Protein AF-G4Z9L2-F1 (afdb_monomer_lite)

Sequence (135 aa):
MRKRPTAAAAAVSSIDREAVSLKKKKRDGRGISRANLAFWGLVVLLAAILLRSPVFTHAPTEDEKVAAFMDWFHAAGGNTSSKIKIQTFPGMGRGVVALESVEEEDELLFVPKSIIMYVLLKIAQWRVLAHLSCC

Radius of gyration: 42.48 Å; chains: 1; bounding box: 92×42×116 Å

Secondary structure (DSSP, 8-state):
---------------------------------HHHHHHHHHHHHHHHHHHH-GGG--PPPHHHHHHHHHHHHHHTT-EE-TTEEEEEETTTEEEEEESS---TT---EE--GGG----------SSSGGGSS--

Organism: Phytophthora sojae (strain P6497) (NCBI:txid1094619)

pLDDT: mean 72.19, std 21.89, range [34.47, 97.06]

Structure (mmCIF, N/CA/C/O backbone):
data_AF-G4Z9L2-F1
#
_entry.id   AF-G4Z9L2-F1
#
loop_
_atom_site.group_PDB
_atom_site.id
_atom_site.type_symbol
_atom_site.label_atom_id
_atom_site.label_alt_id
_atom_site.label_comp_id
_atom_site.label_asym_id
_atom_site.label_entity_id
_atom_site.label_seq_id
_atom_site.pdbx_PDB_ins_code
_atom_site.Cartn_x
_atom_site.Cartn_y
_atom_site.Cartn_z
_atom_site.occupancy
_atom_site.B_iso_or_equiv
_atom_site.auth_seq_id
_atom_site.auth_comp_id
_atom_site.auth_asym_id
_atom_site.auth_atom_id
_atom_site.pdbx_PDB_model_num
ATOM 1 N N . MET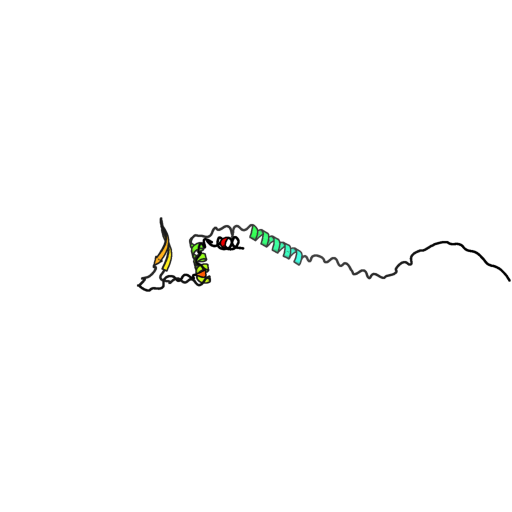 A 1 1 ? 77.249 -13.010 -96.778 1.00 37.06 1 MET A N 1
ATOM 2 C CA . MET A 1 1 ? 77.978 -11.726 -96.607 1.00 37.06 1 MET A CA 1
ATOM 3 C C . MET A 1 1 ? 77.955 -11.304 -95.137 1.00 37.06 1 MET A C 1
ATOM 5 O O . MET A 1 1 ? 77.071 -11.745 -94.417 1.00 37.06 1 MET A O 1
ATOM 9 N N . ARG A 1 2 ? 78.912 -10.481 -94.679 1.00 34.59 2 ARG A N 1
ATOM 10 C CA . ARG A 1 2 ? 78.943 -9.920 -93.309 1.00 34.59 2 ARG A CA 1
ATOM 11 C C . ARG A 1 2 ? 78.028 -8.689 -93.188 1.00 34.59 2 ARG A C 1
ATOM 13 O O . ARG A 1 2 ? 78.124 -7.827 -94.055 1.00 34.59 2 ARG A O 1
ATOM 20 N N . LYS A 1 3 ? 77.306 -8.543 -92.063 1.00 34.47 3 LYS A N 1
ATOM 21 C CA . LYS A 1 3 ? 77.395 -7.378 -91.140 1.00 34.47 3 LYS A CA 1
ATOM 22 C C . LYS A 1 3 ? 76.508 -7.526 -89.877 1.00 34.47 3 LYS A C 1
ATOM 24 O O . LYS A 1 3 ? 75.320 -7.801 -89.956 1.00 34.47 3 LYS A O 1
ATOM 29 N N . ARG A 1 4 ? 77.153 -7.307 -88.729 1.00 42.19 4 ARG A N 1
ATOM 30 C CA . ARG A 1 4 ? 76.714 -6.898 -87.368 1.00 42.19 4 ARG A CA 1
ATOM 31 C C . ARG A 1 4 ? 77.809 -5.893 -86.896 1.00 42.19 4 ARG A C 1
ATOM 33 O O . ARG A 1 4 ? 78.834 -5.851 -87.591 1.00 42.19 4 ARG A O 1
ATOM 40 N N . PRO A 1 5 ? 77.712 -5.124 -85.785 1.00 51.75 5 PRO A N 1
ATOM 41 C CA . PRO A 1 5 ? 76.705 -5.068 -84.712 1.00 51.75 5 PRO A CA 1
ATOM 42 C C . PRO A 1 5 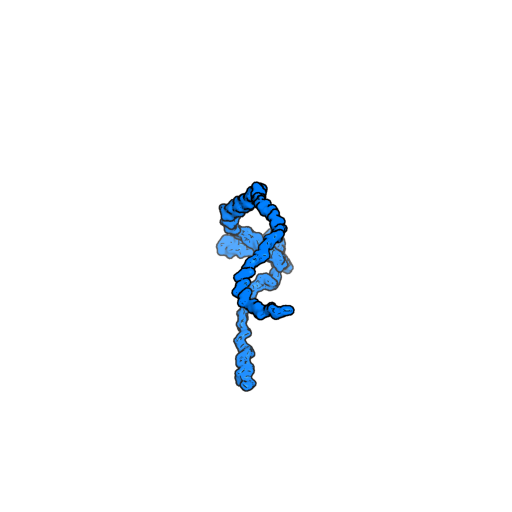? 75.679 -3.933 -85.013 1.00 51.75 5 PRO A C 1
ATOM 44 O O . PRO A 1 5 ? 75.282 -3.885 -86.174 1.00 51.75 5 PRO A O 1
ATOM 47 N N . THR A 1 6 ? 75.104 -3.074 -84.148 1.00 40.19 6 THR A N 1
ATOM 48 C CA . THR A 1 6 ? 75.337 -2.671 -82.733 1.00 40.19 6 THR A CA 1
ATOM 49 C C . THR A 1 6 ? 74.020 -2.201 -82.071 1.00 40.19 6 THR A C 1
ATOM 51 O O . THR A 1 6 ? 72.948 -2.534 -82.566 1.00 40.19 6 THR A O 1
ATOM 54 N N . ALA A 1 7 ? 74.076 -1.505 -80.926 1.00 38.03 7 ALA A N 1
ATOM 55 C CA . ALA A 1 7 ? 72.947 -1.240 -80.029 1.00 38.03 7 ALA A CA 1
ATOM 56 C C . ALA A 1 7 ? 72.644 0.257 -79.807 1.00 38.03 7 ALA A C 1
ATOM 58 O O . ALA A 1 7 ? 73.566 1.064 -79.729 1.00 38.03 7 ALA A O 1
ATOM 59 N N . ALA A 1 8 ? 71.361 0.570 -79.595 1.00 41.50 8 ALA A N 1
ATOM 60 C CA . ALA A 1 8 ? 70.817 1.578 -78.668 1.00 41.50 8 ALA A CA 1
ATOM 61 C C . ALA A 1 8 ? 69.316 1.233 -78.471 1.00 41.50 8 ALA A C 1
ATOM 63 O O . ALA A 1 8 ? 68.662 0.900 -79.452 1.00 41.50 8 ALA A O 1
ATOM 64 N N . ALA A 1 9 ? 68.697 1.123 -77.288 1.00 41.47 9 ALA A N 1
ATOM 65 C CA . ALA A 1 9 ? 68.833 1.822 -76.000 1.00 41.47 9 ALA A CA 1
ATOM 66 C C . ALA A 1 9 ? 68.035 3.145 -75.871 1.00 41.47 9 ALA A C 1
ATOM 68 O O . ALA A 1 9 ? 68.562 4.149 -75.408 1.00 41.47 9 ALA A O 1
ATOM 69 N N . ALA A 1 10 ? 66.741 3.115 -76.220 1.00 41.62 10 ALA A N 1
ATOM 70 C CA . ALA A 1 10 ? 65.690 3.986 -75.669 1.00 41.62 10 ALA A CA 1
ATOM 71 C C . ALA A 1 10 ? 64.352 3.204 -75.726 1.00 41.62 10 ALA A C 1
ATOM 73 O O . ALA A 1 10 ? 64.020 2.677 -76.781 1.00 41.62 10 ALA A O 1
ATOM 74 N N . ALA A 1 11 ? 63.612 2.909 -74.651 1.00 40.12 11 ALA A N 1
ATOM 75 C CA . ALA A 1 11 ? 63.155 3.732 -73.521 1.00 40.12 11 ALA A CA 1
ATOM 76 C C . ALA A 1 11 ? 61.963 4.662 -73.843 1.00 40.12 11 ALA A C 1
ATOM 78 O O . ALA A 1 11 ? 62.036 5.867 -73.632 1.00 40.12 11 ALA A O 1
ATOM 79 N N . VAL A 1 12 ? 60.834 4.085 -74.280 1.00 44.06 12 VAL A N 1
ATOM 80 C CA . VAL A 1 12 ? 59.499 4.686 -74.088 1.00 44.06 12 VAL A CA 1
ATOM 81 C C . VAL A 1 12 ? 58.533 3.618 -73.571 1.00 44.06 12 VAL A C 1
ATOM 83 O O . VAL A 1 12 ? 58.107 2.739 -74.314 1.00 44.06 12 VAL A O 1
ATOM 86 N N . SER A 1 13 ? 58.178 3.694 -72.289 1.00 42.25 13 SER A N 1
ATOM 87 C CA . SER A 1 13 ? 57.082 2.923 -71.696 1.00 42.25 13 SER A CA 1
ATOM 88 C C . SER A 1 13 ? 55.856 3.824 -71.553 1.00 42.25 13 SER A C 1
ATOM 90 O O . SER A 1 13 ? 55.826 4.683 -70.671 1.00 42.25 13 SER A O 1
ATOM 92 N N . SER A 1 14 ? 54.841 3.631 -72.392 1.00 44.69 14 SER A N 1
ATOM 93 C CA . SER A 1 14 ? 53.587 4.389 -72.325 1.00 44.69 14 SER A CA 1
ATOM 94 C C . SER A 1 14 ? 52.373 3.461 -72.340 1.00 44.69 14 SER A C 1
ATOM 96 O O . SER A 1 14 ? 51.702 3.320 -73.355 1.00 44.69 14 SER A O 1
ATOM 98 N N . ILE A 1 15 ? 52.139 2.846 -71.176 1.00 45.88 15 ILE A N 1
ATOM 99 C CA . ILE A 1 15 ? 50.822 2.731 -70.528 1.00 45.88 15 ILE A CA 1
ATOM 100 C C . ILE A 1 15 ? 49.669 2.427 -71.499 1.00 45.88 15 ILE A C 1
ATOM 102 O O . ILE A 1 15 ? 49.024 3.336 -72.025 1.00 45.88 15 ILE A O 1
ATOM 106 N N . ASP A 1 16 ? 49.370 1.136 -71.654 1.00 41.06 16 ASP A N 1
ATOM 107 C CA . ASP A 1 16 ? 48.058 0.695 -72.127 1.00 41.06 16 ASP A CA 1
ATOM 108 C C . ASP A 1 16 ? 46.978 1.237 -71.172 1.00 41.06 16 ASP A C 1
ATOM 110 O O . ASP A 1 16 ? 47.159 1.227 -69.948 1.00 41.06 16 ASP A O 1
ATOM 114 N N . ARG A 1 17 ? 45.896 1.799 -71.718 1.00 48.72 17 ARG A N 1
ATOM 115 C CA . ARG A 1 17 ? 44.955 2.633 -70.957 1.00 48.72 17 ARG A CA 1
ATOM 116 C C . ARG A 1 17 ? 43.556 2.040 -70.984 1.00 48.72 17 ARG A C 1
ATOM 118 O O . ARG A 1 17 ? 42.884 2.043 -72.010 1.00 48.72 17 ARG A O 1
ATOM 125 N N . GLU A 1 18 ? 43.124 1.589 -69.811 1.00 36.91 18 GLU A N 1
ATOM 126 C CA . GLU A 1 18 ? 41.885 0.847 -69.583 1.00 36.91 18 GLU A CA 1
ATOM 127 C C . GLU A 1 18 ? 40.648 1.407 -70.306 1.00 36.91 18 GLU A C 1
ATOM 129 O O . GLU A 1 18 ? 40.230 2.545 -70.085 1.00 36.91 18 GLU A O 1
ATOM 134 N N . ALA A 1 19 ? 39.970 0.532 -71.051 1.00 38.72 19 ALA A N 1
ATOM 135 C CA . ALA A 1 19 ? 38.594 0.720 -71.513 1.00 38.72 19 ALA A CA 1
ATOM 136 C C . ALA A 1 19 ? 37.585 -0.081 -70.657 1.00 38.72 19 ALA A C 1
ATOM 138 O O . ALA A 1 19 ? 36.571 -0.575 -71.158 1.00 38.72 19 ALA A O 1
ATOM 139 N N . VAL A 1 20 ? 37.854 -0.233 -69.351 1.00 44.91 20 VAL A N 1
ATOM 140 C CA . VAL A 1 20 ? 36.943 -0.909 -68.413 1.00 44.91 20 VAL A CA 1
ATOM 141 C C . VAL A 1 20 ? 35.647 -0.102 -68.306 1.00 44.91 20 VAL A C 1
ATOM 143 O O . VAL A 1 20 ? 35.587 0.949 -67.668 1.00 44.91 20 VAL A O 1
ATOM 146 N N . SER A 1 21 ? 34.584 -0.604 -68.937 1.00 41.94 21 SER A N 1
ATOM 147 C CA . SER A 1 21 ? 33.261 0.028 -68.933 1.00 41.94 21 SER A CA 1
ATOM 148 C C . SER A 1 21 ? 32.584 -0.077 -67.564 1.00 41.94 21 SER A C 1
ATOM 150 O O . SER A 1 21 ? 31.694 -0.901 -67.337 1.00 41.94 21 SER A O 1
ATOM 152 N N . LEU A 1 22 ? 32.977 0.811 -66.648 1.00 43.69 22 LEU A N 1
ATOM 153 C CA . LEU A 1 22 ? 32.274 1.058 -65.394 1.00 43.69 22 LEU A CA 1
ATOM 154 C C . LEU A 1 22 ? 30.849 1.543 -65.691 1.00 43.69 22 LEU A C 1
ATOM 156 O O . LEU A 1 22 ? 30.602 2.736 -65.890 1.00 43.69 22 LEU A O 1
ATOM 160 N N . LYS A 1 23 ? 29.887 0.610 -65.685 1.00 42.44 23 LYS A N 1
ATOM 161 C CA . LYS A 1 23 ? 28.451 0.922 -65.668 1.00 42.44 23 LYS A CA 1
ATOM 162 C C . LYS A 1 23 ? 28.195 1.926 -64.544 1.00 42.44 23 LYS A C 1
ATOM 164 O O . LYS A 1 23 ? 28.232 1.558 -63.370 1.00 42.44 23 LYS A O 1
ATOM 169 N N . LYS A 1 24 ? 27.898 3.184 -64.895 1.00 43.19 24 LYS A N 1
ATOM 170 C CA . LYS A 1 24 ? 27.457 4.214 -63.943 1.00 43.19 24 LYS A CA 1
ATOM 171 C C . LYS A 1 24 ? 26.180 3.730 -63.256 1.00 43.19 24 LYS A C 1
ATOM 173 O O . LYS A 1 24 ? 25.081 3.927 -63.770 1.00 43.19 24 LYS A O 1
ATOM 178 N N . LYS A 1 25 ? 26.319 3.096 -62.086 1.00 44.72 25 LYS A N 1
ATOM 179 C CA . LYS A 1 25 ? 25.187 2.749 -61.227 1.00 44.72 25 LYS A CA 1
ATOM 180 C C . LYS A 1 25 ? 24.517 4.059 -60.833 1.00 44.72 25 LYS A C 1
ATOM 182 O O . LYS A 1 25 ? 25.081 4.840 -60.069 1.00 44.72 25 LYS A O 1
ATOM 187 N N . LYS A 1 26 ? 23.354 4.304 -61.437 1.00 40.78 26 LYS A N 1
ATOM 188 C CA . LYS A 1 26 ? 22.548 5.518 -61.308 1.00 40.78 26 LYS A CA 1
ATOM 189 C C . LYS A 1 26 ? 22.459 5.901 -59.830 1.00 40.78 26 LYS A C 1
ATOM 191 O O . LYS A 1 26 ? 21.862 5.177 -59.035 1.00 40.78 26 LYS A O 1
ATOM 196 N N . ARG A 1 27 ? 23.111 7.007 -59.452 1.00 45.59 27 ARG A N 1
ATOM 197 C CA . ARG A 1 27 ? 23.059 7.556 -58.090 1.00 45.59 27 ARG A CA 1
ATOM 198 C C . ARG A 1 27 ? 21.732 8.286 -57.938 1.00 45.59 27 ARG A C 1
ATOM 200 O O . ARG A 1 27 ? 21.703 9.508 -57.838 1.00 45.59 27 ARG A O 1
ATOM 207 N N . ASP A 1 28 ? 20.645 7.518 -57.989 1.00 43.66 28 ASP A N 1
ATOM 208 C CA . ASP A 1 28 ? 19.307 8.010 -57.708 1.00 43.66 28 ASP A CA 1
ATOM 209 C C . ASP A 1 28 ? 19.334 8.638 -56.321 1.00 43.66 28 ASP A C 1
ATOM 211 O O . ASP A 1 28 ? 19.510 7.954 -55.307 1.00 43.66 28 ASP A O 1
ATOM 215 N N . GLY A 1 29 ? 19.246 9.970 -56.299 1.00 49.59 29 GLY A N 1
ATOM 216 C CA . GLY A 1 29 ? 19.159 10.732 -55.071 1.00 49.59 29 GLY A CA 1
ATOM 217 C C . GLY A 1 29 ? 17.929 10.238 -54.337 1.00 49.59 29 GLY A C 1
ATOM 218 O O . GLY A 1 29 ? 16.812 10.464 -54.797 1.00 49.59 29 GLY A O 1
ATOM 219 N N . ARG A 1 30 ? 18.139 9.508 -53.236 1.00 52.03 30 ARG A N 1
ATOM 220 C CA . ARG A 1 30 ? 17.068 8.938 -52.419 1.00 52.03 30 ARG A CA 1
ATOM 221 C C . ARG A 1 30 ? 16.364 10.087 -51.710 1.00 52.03 30 ARG A C 1
ATOM 223 O O . ARG A 1 30 ? 16.662 10.379 -50.555 1.00 52.03 30 ARG A O 1
ATOM 230 N N . GLY A 1 31 ? 15.491 10.769 -52.451 1.00 49.44 31 GLY A N 1
ATOM 231 C CA . GLY A 1 31 ? 14.722 11.905 -51.980 1.00 49.44 31 GLY A CA 1
ATOM 232 C C . GLY A 1 31 ? 14.056 11.513 -50.676 1.00 49.44 31 GLY A C 1
ATOM 233 O O . GLY A 1 31 ? 13.330 10.518 -50.627 1.00 49.44 31 GLY A O 1
ATOM 234 N N . ILE A 1 32 ? 14.372 12.250 -49.613 1.00 53.09 32 ILE A N 1
ATOM 235 C CA . ILE A 1 32 ? 13.808 12.005 -48.291 1.00 53.09 32 ILE A CA 1
ATOM 236 C C . ILE A 1 32 ? 12.312 12.255 -48.440 1.00 53.09 32 ILE A C 1
ATOM 238 O O . ILE A 1 32 ? 11.882 13.402 -48.561 1.00 53.09 32 ILE A 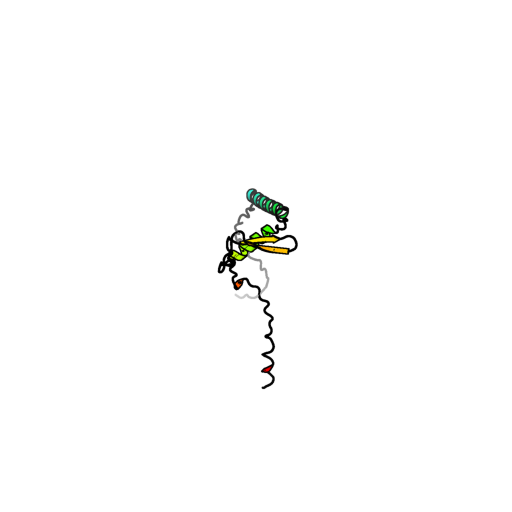O 1
ATOM 242 N N . SER A 1 33 ? 11.541 11.167 -48.548 1.00 57.12 33 SER A N 1
ATOM 243 C CA . SER A 1 33 ? 10.116 11.247 -48.860 1.00 57.12 33 SER A CA 1
ATOM 244 C C . SER A 1 33 ? 9.449 12.196 -47.875 1.00 57.12 33 SER A C 1
ATOM 246 O O . SER A 1 33 ? 9.691 12.096 -46.670 1.00 57.12 33 SER A O 1
ATOM 248 N N . ARG A 1 34 ? 8.622 13.123 -48.376 1.00 59.72 34 ARG A N 1
ATOM 249 C CA . ARG A 1 34 ? 7.991 14.164 -47.546 1.00 59.72 34 ARG A CA 1
ATOM 250 C C . ARG A 1 34 ? 7.240 13.567 -46.352 1.00 59.72 34 ARG A C 1
ATOM 252 O O . ARG A 1 34 ? 7.290 14.144 -45.275 1.00 59.72 34 ARG A O 1
ATOM 259 N N . ALA A 1 35 ? 6.647 12.382 -46.518 1.00 61.25 35 ALA A N 1
ATOM 260 C CA . ALA A 1 35 ? 6.022 11.619 -45.438 1.00 61.25 35 ALA A CA 1
ATOM 261 C C . ALA A 1 35 ? 7.009 11.226 -44.320 1.00 61.25 35 ALA A C 1
ATOM 263 O O . ALA A 1 35 ? 6.684 11.351 -43.147 1.00 61.25 35 ALA A O 1
ATOM 264 N N . ASN A 1 36 ? 8.229 10.808 -44.667 1.00 65.88 36 ASN A N 1
ATOM 265 C CA . ASN A 1 36 ? 9.260 10.432 -43.697 1.00 65.88 36 ASN A CA 1
ATOM 266 C C . ASN A 1 36 ? 9.791 11.673 -42.953 1.00 65.88 36 ASN A C 1
ATOM 268 O O . ASN A 1 36 ? 9.963 11.647 -41.740 1.00 65.88 36 ASN A O 1
ATOM 272 N N . LEU A 1 37 ? 9.987 12.789 -43.665 1.00 69.00 37 LEU A N 1
ATOM 273 C CA . LEU A 1 37 ? 10.402 14.063 -43.063 1.00 69.00 37 LEU A CA 1
ATOM 274 C C . LEU A 1 37 ? 9.321 14.627 -42.117 1.00 69.00 37 LEU A C 1
ATOM 276 O O . LEU A 1 37 ? 9.640 15.079 -41.021 1.00 69.00 37 LEU A O 1
ATOM 280 N N . ALA A 1 38 ? 8.044 14.525 -42.501 1.00 76.06 38 ALA A N 1
ATOM 281 C CA . ALA A 1 38 ? 6.909 14.873 -41.647 1.00 76.06 38 ALA A CA 1
ATOM 282 C C . ALA A 1 38 ? 6.780 13.940 -40.428 1.00 76.06 38 ALA A C 1
ATOM 284 O O . ALA A 1 38 ? 6.514 14.421 -39.331 1.00 76.06 38 ALA A O 1
ATOM 285 N N . PHE A 1 39 ? 7.020 12.634 -40.591 1.00 79.94 39 PHE A N 1
ATOM 286 C CA . PHE A 1 39 ? 7.010 11.663 -39.493 1.00 79.94 39 PHE A CA 1
ATOM 287 C C . PHE A 1 39 ? 8.088 11.972 -38.445 1.00 79.94 39 PHE A C 1
ATOM 289 O O . PHE A 1 39 ? 7.770 12.104 -37.266 1.00 79.94 39 PHE A O 1
ATOM 296 N N . TRP A 1 40 ? 9.343 12.184 -38.859 1.00 85.12 40 TRP A N 1
ATOM 297 C CA . TRP A 1 40 ? 10.408 12.589 -37.931 1.00 85.12 40 TRP A CA 1
ATOM 298 C C . TRP A 1 40 ? 10.138 13.960 -37.295 1.00 85.12 40 TRP A C 1
ATOM 300 O O . TRP A 1 40 ? 10.390 14.131 -36.104 1.00 85.12 40 TRP A O 1
ATOM 310 N N . GLY A 1 41 ? 9.557 14.909 -38.039 1.00 86.62 41 GLY A N 1
ATOM 311 C CA . GLY A 1 41 ? 9.094 16.186 -37.488 1.00 86.62 41 GLY A CA 1
ATOM 312 C C . GLY A 1 41 ? 8.024 16.017 -36.402 1.00 86.62 41 GLY A C 1
ATOM 313 O O . GLY A 1 41 ? 8.134 16.628 -35.342 1.00 86.62 41 GLY A O 1
ATOM 314 N N . LEU A 1 42 ? 7.035 15.143 -36.621 1.00 86.62 42 LEU A N 1
ATOM 315 C CA . LEU A 1 42 ? 5.989 14.819 -35.646 1.00 86.62 42 LEU A CA 1
ATOM 316 C C . LEU A 1 42 ? 6.561 14.124 -34.401 1.00 86.62 42 LEU A C 1
ATOM 318 O O . LEU A 1 42 ? 6.177 14.471 -33.288 1.00 86.62 42 LEU A O 1
ATOM 322 N N . VAL A 1 43 ? 7.498 13.187 -34.571 1.00 88.69 43 VAL A N 1
ATOM 323 C CA . VAL A 1 43 ? 8.171 12.489 -33.460 1.00 88.69 43 VAL A CA 1
ATOM 324 C C . VAL A 1 43 ? 8.997 13.462 -32.614 1.00 88.69 43 VAL A C 1
ATOM 326 O O . VAL A 1 43 ? 8.902 13.431 -31.389 1.00 88.69 43 VAL A O 1
ATOM 329 N N . VAL A 1 44 ? 9.755 14.371 -33.240 1.00 89.50 44 VAL A N 1
ATOM 330 C CA . VAL A 1 44 ? 10.513 15.412 -32.521 1.00 89.50 44 VAL A CA 1
ATOM 331 C C . VAL A 1 44 ? 9.576 16.412 -31.838 1.00 89.50 44 VAL A C 1
ATOM 333 O O . VAL A 1 44 ? 9.850 16.817 -30.710 1.00 89.50 44 VAL A O 1
ATOM 336 N N . LEU A 1 45 ? 8.450 16.773 -32.463 1.00 86.25 45 LEU A N 1
ATOM 337 C CA . LEU A 1 45 ? 7.438 17.642 -31.857 1.00 86.25 45 LEU A CA 1
ATOM 338 C C . LEU A 1 45 ? 6.776 16.979 -30.638 1.00 86.25 45 LEU A C 1
ATOM 340 O O . LEU A 1 45 ? 6.682 17.610 -29.590 1.00 86.25 45 LEU A O 1
ATOM 344 N N . LEU A 1 46 ? 6.382 15.705 -30.740 1.00 83.38 46 LEU A N 1
ATOM 345 C CA . LEU A 1 46 ? 5.845 14.920 -29.623 1.00 83.38 46 LEU A CA 1
ATOM 346 C C . LEU A 1 46 ? 6.860 14.795 -28.483 1.00 83.38 46 LEU A C 1
ATOM 348 O O . LEU A 1 46 ? 6.513 15.064 -27.337 1.00 83.38 46 LEU A O 1
ATOM 352 N N . ALA A 1 47 ? 8.118 14.465 -28.786 1.00 82.56 47 ALA A N 1
ATOM 353 C CA . ALA A 1 47 ? 9.180 14.413 -27.785 1.00 82.56 47 ALA A CA 1
ATOM 354 C C . ALA A 1 47 ? 9.383 15.778 -27.102 1.00 82.56 47 ALA A C 1
ATOM 356 O O . ALA A 1 47 ? 9.441 15.848 -25.878 1.00 82.56 47 ALA A O 1
ATOM 357 N N . ALA A 1 48 ? 9.417 16.875 -27.865 1.00 81.31 48 ALA A N 1
ATOM 358 C CA . ALA A 1 48 ? 9.560 18.225 -27.321 1.00 81.31 48 ALA A CA 1
ATOM 359 C C . ALA A 1 48 ? 8.353 18.670 -26.473 1.00 81.31 48 ALA A C 1
ATOM 361 O O . ALA A 1 48 ? 8.542 19.385 -25.490 1.00 81.31 48 ALA A O 1
ATOM 362 N N . ILE A 1 49 ? 7.134 18.242 -26.821 1.00 77.19 49 ILE A N 1
ATOM 363 C CA . ILE A 1 49 ? 5.919 18.473 -26.024 1.00 77.19 49 ILE A CA 1
ATOM 364 C C . ILE A 1 49 ? 5.984 17.676 -24.717 1.00 77.19 49 ILE A C 1
ATOM 366 O O . ILE A 1 49 ? 5.765 18.253 -23.656 1.00 77.19 49 ILE A O 1
ATOM 370 N N . LEU A 1 50 ? 6.351 16.391 -24.770 1.00 71.81 50 LEU A N 1
ATOM 371 C CA . LEU A 1 50 ? 6.499 15.544 -23.582 1.00 71.81 50 LEU A CA 1
ATOM 372 C C . LEU A 1 50 ? 7.574 16.098 -22.631 1.00 71.81 50 LEU A C 1
ATOM 374 O O . LEU A 1 50 ? 7.282 16.300 -21.453 1.00 71.81 50 LEU A O 1
ATOM 378 N N . LEU A 1 51 ? 8.762 16.457 -23.141 1.00 67.38 51 LEU A N 1
ATOM 379 C CA . LEU A 1 51 ? 9.841 17.069 -22.346 1.00 67.38 51 LEU A CA 1
ATOM 380 C C . LEU A 1 51 ? 9.496 18.463 -21.784 1.00 67.38 51 LEU A C 1
ATOM 382 O O . LEU A 1 51 ? 10.118 18.885 -20.812 1.00 67.38 51 LEU A O 1
ATOM 386 N N . ARG A 1 52 ? 8.540 19.194 -22.375 1.00 65.56 52 ARG A N 1
ATOM 387 C CA . ARG A 1 52 ? 8.046 20.481 -21.841 1.00 65.56 52 ARG A CA 1
ATOM 388 C C . ARG A 1 52 ? 6.810 20.357 -20.956 1.00 65.56 52 ARG A C 1
ATOM 390 O O . ARG A 1 52 ? 6.408 21.354 -20.360 1.00 65.56 52 ARG A O 1
ATOM 397 N N . SER A 1 53 ? 6.183 19.187 -20.885 1.00 61.12 53 SER A N 1
ATOM 398 C CA . SER A 1 53 ? 4.940 19.022 -20.141 1.00 61.12 53 SER A CA 1
ATOM 399 C C . SER A 1 53 ? 5.213 18.962 -18.626 1.00 61.12 53 SER A C 1
ATOM 401 O O . SER A 1 53 ? 5.975 18.104 -18.182 1.00 61.12 53 SER A O 1
ATOM 403 N N . PRO A 1 54 ? 4.569 19.802 -17.789 1.00 58.88 54 PRO A N 1
ATOM 404 C CA . PRO A 1 54 ? 4.691 19.728 -16.326 1.00 58.88 54 PRO A CA 1
ATOM 405 C C . PRO A 1 54 ? 3.925 18.532 -15.720 1.00 58.88 54 PRO A C 1
ATOM 407 O O . PRO A 1 54 ? 3.735 18.446 -14.511 1.00 58.88 54 PRO A O 1
ATOM 410 N N . VAL A 1 55 ? 3.476 17.590 -16.557 1.00 56.62 55 VAL A N 1
ATOM 411 C CA . VAL A 1 55 ? 2.693 16.405 -16.172 1.00 56.62 55 VAL A CA 1
ATOM 412 C C . VAL A 1 55 ? 3.477 15.494 -15.218 1.00 56.62 55 VAL A C 1
ATOM 414 O O . VAL A 1 55 ? 2.880 14.837 -14.375 1.00 56.62 55 VAL A O 1
ATOM 417 N N . PHE A 1 56 ? 4.812 15.511 -15.291 1.00 54.91 56 PHE A N 1
ATOM 418 C CA . PHE A 1 56 ? 5.702 14.735 -14.419 1.00 54.91 56 PHE A CA 1
ATOM 419 C C . PHE A 1 56 ? 6.279 15.517 -13.223 1.00 54.91 56 PHE A C 1
ATOM 421 O O . PHE A 1 56 ? 7.147 14.999 -12.526 1.00 54.91 56 PHE A O 1
ATOM 428 N N . THR A 1 57 ? 5.811 16.743 -12.947 1.00 58.62 57 THR A N 1
ATOM 429 C CA . THR A 1 57 ? 6.252 17.526 -11.771 1.00 58.62 57 THR A CA 1
ATOM 430 C C . THR A 1 57 ? 5.248 17.529 -10.614 1.00 58.62 57 THR A C 1
ATOM 432 O O . THR A 1 57 ? 5.366 18.355 -9.711 1.00 58.62 57 THR A O 1
ATOM 435 N N . HIS A 1 58 ? 4.274 16.612 -10.598 1.00 71.38 58 HIS A N 1
ATOM 436 C CA . HIS A 1 58 ? 3.529 16.327 -9.371 1.00 71.38 58 HIS A CA 1
ATOM 437 C C . HIS A 1 58 ? 4.404 15.462 -8.455 1.00 71.38 58 HIS A C 1
ATOM 439 O O . HIS A 1 58 ? 4.679 14.303 -8.760 1.00 71.38 58 HIS A O 1
ATOM 445 N N . ALA A 1 59 ? 4.882 16.034 -7.348 1.00 81.00 59 ALA A N 1
ATOM 446 C CA . ALA A 1 59 ? 5.480 15.235 -6.285 1.00 81.00 59 ALA A CA 1
ATOM 447 C C . ALA A 1 59 ? 4.362 14.375 -5.668 1.00 81.00 59 ALA A C 1
ATOM 449 O O . ALA A 1 59 ? 3.356 14.958 -5.260 1.00 81.00 59 ALA A O 1
ATOM 450 N N . PRO A 1 60 ? 4.500 13.037 -5.610 1.00 84.25 60 PRO A N 1
ATOM 451 C CA . PRO A 1 60 ? 3.378 12.170 -5.278 1.00 84.25 60 PRO A CA 1
ATOM 452 C C . PRO A 1 60 ? 2.839 12.459 -3.880 1.00 84.25 60 PRO A C 1
ATOM 454 O O . PRO A 1 60 ? 3.609 12.748 -2.950 1.00 84.25 60 PRO A O 1
ATOM 457 N N . THR A 1 61 ? 1.519 12.373 -3.736 1.00 88.69 61 THR A N 1
ATOM 458 C CA . THR A 1 61 ? 0.846 12.589 -2.452 1.00 88.69 61 THR A CA 1
ATOM 459 C C . THR A 1 61 ? 1.252 11.525 -1.428 1.00 88.69 61 THR A C 1
ATOM 461 O O . THR A 1 61 ? 1.795 10.466 -1.756 1.00 88.69 61 THR A O 1
ATOM 464 N N . GLU A 1 62 ? 1.022 11.795 -0.142 1.00 85.69 62 GLU A N 1
ATOM 465 C CA . GLU A 1 62 ? 1.349 10.820 0.905 1.00 85.69 62 GLU A CA 1
ATOM 466 C C . GLU A 1 62 ? 0.494 9.546 0.830 1.00 85.69 62 GLU A C 1
ATOM 468 O O . GLU A 1 62 ? 0.966 8.490 1.252 1.00 85.69 62 GLU A O 1
ATOM 473 N N . ASP A 1 63 ? -0.696 9.618 0.231 1.00 87.50 63 ASP A N 1
ATOM 474 C CA . ASP A 1 63 ? -1.550 8.456 -0.023 1.00 87.50 63 ASP A CA 1
ATOM 475 C C . ASP A 1 63 ? -1.101 7.679 -1.276 1.00 87.50 63 ASP A C 1
ATOM 477 O O . ASP A 1 63 ? -1.056 6.451 -1.240 1.00 87.50 63 ASP A O 1
ATOM 481 N N . GLU A 1 64 ? -0.650 8.355 -2.344 1.00 91.12 64 GLU A N 1
ATOM 482 C CA . GLU A 1 64 ? -0.003 7.704 -3.503 1.00 91.12 64 GLU A CA 1
ATOM 483 C C . GLU A 1 64 ? 1.270 6.946 -3.105 1.00 91.12 64 GLU A C 1
ATOM 485 O O . GLU A 1 64 ? 1.509 5.838 -3.584 1.00 91.12 64 GLU A O 1
ATOM 490 N N . LYS A 1 65 ? 2.076 7.503 -2.191 1.00 91.00 65 LYS A N 1
ATOM 491 C CA . LYS A 1 65 ? 3.257 6.817 -1.637 1.00 91.00 65 LYS A CA 1
ATOM 492 C C . LYS A 1 65 ? 2.878 5.570 -0.840 1.00 91.00 65 LYS A C 1
ATOM 494 O O . LYS A 1 65 ? 3.607 4.584 -0.892 1.00 91.00 65 LYS A O 1
ATOM 499 N N . VAL A 1 66 ? 1.755 5.601 -0.117 1.00 91.56 66 VAL A N 1
ATOM 500 C CA . VAL A 1 66 ? 1.230 4.424 0.594 1.00 91.56 66 VAL A CA 1
ATOM 501 C C . VAL A 1 66 ? 0.708 3.388 -0.400 1.00 91.56 66 VAL A C 1
ATOM 503 O O . VAL A 1 66 ? 1.055 2.222 -0.258 1.00 91.56 66 VAL A O 1
ATOM 506 N N . ALA A 1 67 ? -0.032 3.788 -1.438 1.00 92.56 67 ALA A N 1
ATOM 507 C CA . ALA A 1 67 ? -0.487 2.877 -2.491 1.00 92.56 67 ALA A CA 1
ATOM 508 C C . ALA A 1 67 ? 0.697 2.180 -3.188 1.00 92.56 67 ALA A C 1
ATOM 510 O O . ALA A 1 67 ? 0.776 0.955 -3.178 1.00 92.56 67 ALA A O 1
ATOM 511 N N . ALA A 1 68 ? 1.686 2.945 -3.662 1.00 94.69 68 ALA A N 1
ATOM 512 C CA . ALA A 1 68 ? 2.883 2.398 -4.304 1.00 94.69 68 ALA A CA 1
ATOM 513 C C . ALA A 1 68 ? 3.725 1.504 -3.368 1.00 94.69 68 ALA A C 1
ATOM 515 O O . ALA A 1 68 ? 4.351 0.547 -3.826 1.00 94.69 68 ALA A O 1
ATOM 516 N N . PHE A 1 69 ? 3.735 1.785 -2.058 1.00 93.75 69 PHE A N 1
ATOM 517 C CA . PHE A 1 69 ? 4.337 0.899 -1.059 1.00 93.75 69 PHE A CA 1
ATOM 518 C C . PHE A 1 69 ? 3.564 -0.420 -0.922 1.00 93.75 69 PHE A C 1
ATOM 520 O O . PHE A 1 69 ? 4.193 -1.474 -0.899 1.00 93.75 69 PHE A O 1
ATOM 527 N N . MET A 1 70 ? 2.228 -0.380 -0.861 1.00 95.00 70 MET A N 1
ATOM 528 C CA . MET A 1 70 ? 1.394 -1.586 -0.783 1.00 95.00 70 MET A CA 1
ATOM 529 C C . MET A 1 70 ? 1.527 -2.439 -2.051 1.00 95.00 70 MET A C 1
ATOM 531 O O . MET A 1 70 ? 1.726 -3.647 -1.946 1.00 95.00 70 MET A O 1
ATOM 535 N N . ASP A 1 71 ? 1.520 -1.822 -3.236 1.00 96.50 71 ASP A N 1
ATOM 536 C CA . ASP A 1 71 ? 1.733 -2.509 -4.517 1.00 96.50 71 ASP A CA 1
ATOM 537 C C . ASP A 1 71 ? 3.097 -3.218 -4.556 1.00 96.50 71 ASP A C 1
ATOM 539 O O . ASP A 1 71 ? 3.185 -4.397 -4.906 1.00 96.50 71 ASP A O 1
ATOM 543 N N . TRP A 1 72 ? 4.170 -2.530 -4.141 1.00 96.94 72 TRP A N 1
ATOM 544 C CA . TRP A 1 72 ? 5.510 -3.116 -4.016 1.00 96.94 72 TRP A CA 1
ATOM 545 C C . TRP A 1 72 ? 5.558 -4.257 -2.990 1.00 96.94 72 TRP A C 1
ATOM 547 O O . TRP A 1 72 ? 6.144 -5.309 -3.256 1.00 96.94 72 TRP A O 1
ATOM 557 N N . PHE A 1 73 ? 4.930 -4.063 -1.830 1.00 96.50 73 PHE A N 1
ATOM 558 C CA . PHE A 1 73 ? 4.893 -5.032 -0.740 1.00 96.50 73 PHE A CA 1
ATOM 559 C C . PHE A 1 73 ? 4.186 -6.323 -1.173 1.00 96.50 73 PHE A C 1
ATOM 561 O O . PHE A 1 73 ? 4.743 -7.410 -1.010 1.00 96.50 73 PHE A O 1
ATOM 568 N N . HIS A 1 74 ? 3.021 -6.208 -1.816 1.00 96.00 74 HIS A N 1
ATOM 569 C CA . HIS A 1 74 ? 2.289 -7.340 -2.381 1.00 96.00 74 HIS A CA 1
ATOM 570 C C . HIS A 1 74 ? 3.042 -8.009 -3.537 1.00 96.00 74 HIS A C 1
ATOM 572 O O . HIS A 1 74 ? 3.149 -9.236 -3.565 1.00 96.00 74 HIS A O 1
ATOM 578 N N . ALA A 1 75 ? 3.651 -7.237 -4.444 1.00 97.06 75 ALA A N 1
ATOM 579 C CA . ALA A 1 75 ? 4.474 -7.781 -5.529 1.00 97.06 75 ALA A CA 1
ATOM 580 C C . ALA A 1 75 ? 5.705 -8.564 -5.025 1.00 97.06 75 ALA A C 1
ATOM 582 O O . ALA A 1 75 ? 6.179 -9.474 -5.705 1.00 97.06 75 ALA A O 1
ATOM 583 N N . ALA A 1 76 ? 6.204 -8.250 -3.826 1.00 96.50 76 ALA A N 1
ATOM 584 C CA . ALA A 1 76 ? 7.279 -8.985 -3.164 1.00 96.50 76 ALA A CA 1
ATOM 585 C C . ALA A 1 76 ? 6.806 -10.204 -2.337 1.00 96.50 76 ALA A C 1
ATOM 587 O O . ALA A 1 76 ? 7.636 -10.880 -1.721 1.00 96.50 76 ALA A O 1
ATOM 588 N N . GLY A 1 77 ? 5.499 -10.497 -2.324 1.00 96.06 77 GLY A N 1
ATOM 589 C CA . GLY A 1 77 ? 4.882 -11.602 -1.582 1.00 96.06 77 GLY A CA 1
ATOM 590 C C . GLY A 1 77 ? 4.386 -11.245 -0.176 1.00 96.06 77 GLY A C 1
ATOM 591 O O . GLY A 1 77 ? 4.107 -12.148 0.610 1.00 96.06 77 GLY A O 1
ATOM 592 N N . GLY A 1 78 ? 4.317 -9.958 0.174 1.00 96.31 78 GLY A N 1
ATOM 593 C CA . GLY A 1 78 ? 3.727 -9.483 1.426 1.00 96.31 78 GLY A CA 1
ATOM 594 C C . GLY A 1 78 ? 2.201 -9.498 1.401 1.00 96.31 78 GLY A C 1
ATOM 595 O O . GLY A 1 78 ? 1.582 -9.303 0.354 1.00 96.31 78 GLY A O 1
ATOM 596 N N . ASN A 1 79 ? 1.577 -9.715 2.558 1.00 95.25 79 ASN A N 1
ATOM 597 C CA . ASN A 1 79 ? 0.118 -9.737 2.685 1.00 95.25 79 ASN A CA 1
ATOM 598 C C . ASN A 1 79 ? -0.365 -8.897 3.875 1.00 95.25 79 ASN A C 1
ATOM 600 O O . ASN A 1 79 ? 0.339 -8.777 4.877 1.00 95.25 79 ASN A O 1
ATOM 604 N N . THR A 1 80 ? -1.572 -8.345 3.767 1.00 94.94 80 THR A N 1
ATOM 605 C CA . THR A 1 80 ? -2.265 -7.605 4.833 1.00 94.94 80 THR A CA 1
ATOM 606 C C . THR A 1 80 ? -3.736 -7.978 4.855 1.00 94.94 80 THR A C 1
ATOM 608 O O . THR A 1 80 ? -4.379 -7.992 3.806 1.00 94.94 80 THR A O 1
ATOM 611 N N . SER A 1 81 ? -4.283 -8.213 6.045 1.00 95.12 81 SER A N 1
ATOM 612 C CA . SER A 1 81 ? -5.715 -8.448 6.231 1.00 95.12 81 SER A CA 1
ATOM 613 C C . SER A 1 81 ? -6.545 -7.217 5.853 1.00 95.12 81 SER A C 1
ATOM 615 O O . SER A 1 81 ? -6.164 -6.085 6.151 1.00 95.12 81 SER A O 1
ATOM 617 N N . SER A 1 82 ? -7.729 -7.432 5.272 1.00 94.12 82 SER A N 1
ATOM 618 C CA . SER A 1 82 ? -8.717 -6.371 5.021 1.00 94.12 82 SER A CA 1
ATOM 619 C C . SER A 1 82 ? -9.217 -5.698 6.304 1.0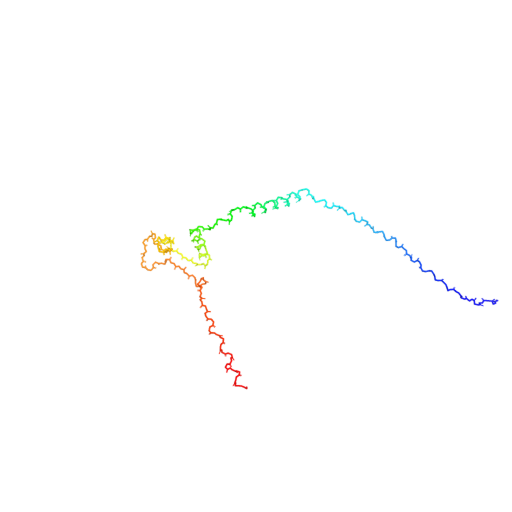0 94.12 82 SER A C 1
ATOM 621 O O . SER A 1 82 ? -9.710 -4.574 6.244 1.00 94.12 82 SER A O 1
ATOM 623 N N . LYS A 1 83 ? -9.039 -6.348 7.466 1.00 95.31 83 LYS A N 1
ATOM 624 C CA . LYS A 1 83 ? -9.334 -5.784 8.791 1.00 95.31 83 LYS A CA 1
ATOM 625 C C . LYS A 1 83 ? -8.462 -4.572 9.146 1.00 95.31 83 LYS A C 1
ATOM 627 O O . LYS A 1 83 ? -8.788 -3.884 10.110 1.00 95.31 83 LYS A O 1
ATOM 632 N N . ILE A 1 84 ? -7.367 -4.297 8.425 1.00 94.75 84 ILE A N 1
ATOM 633 C CA . ILE A 1 84 ? -6.431 -3.204 8.739 1.00 94.75 84 ILE A CA 1
ATOM 634 C C . ILE A 1 84 ? -6.157 -2.258 7.563 1.00 94.75 84 ILE A C 1
ATOM 636 O O . ILE A 1 84 ? -6.262 -2.623 6.394 1.00 94.75 84 ILE A O 1
ATOM 640 N N . LYS A 1 85 ? -5.743 -1.024 7.876 1.00 92.75 85 LYS A N 1
ATOM 641 C CA . LYS A 1 85 ? -5.288 -0.031 6.889 1.00 92.75 85 LYS A CA 1
ATOM 642 C C . LYS A 1 85 ? -4.166 0.851 7.442 1.00 92.75 85 LYS A C 1
ATOM 644 O O . LYS A 1 85 ? -4.134 1.149 8.631 1.00 92.75 85 LYS A O 1
ATOM 649 N N . ILE A 1 86 ? -3.263 1.318 6.578 1.00 92.50 86 ILE A N 1
ATOM 650 C CA . ILE A 1 86 ? -2.292 2.370 6.921 1.00 92.50 86 ILE A CA 1
ATOM 651 C C . ILE A 1 86 ? -2.997 3.736 6.916 1.00 92.50 86 ILE A C 1
ATOM 653 O O . ILE A 1 86 ? -3.650 4.095 5.935 1.00 92.50 86 ILE A O 1
ATOM 657 N N . GLN A 1 87 ? -2.850 4.511 7.992 1.00 91.00 87 GLN A N 1
ATOM 658 C CA . GLN A 1 87 ? -3.441 5.846 8.140 1.00 91.00 87 GLN A CA 1
ATOM 659 C C . GLN A 1 87 ? -2.438 6.839 8.746 1.00 91.00 87 GLN A C 1
ATOM 661 O O . GLN A 1 87 ? -1.575 6.469 9.543 1.00 91.00 87 GLN A O 1
ATOM 666 N N . THR A 1 88 ? -2.554 8.114 8.367 1.00 89.31 88 THR A N 1
ATOM 667 C CA . THR A 1 88 ? -1.782 9.220 8.952 1.00 89.31 88 THR A CA 1
ATOM 668 C C . THR A 1 88 ? -2.527 9.815 10.146 1.00 89.31 88 THR A C 1
ATOM 670 O O . THR A 1 88 ? -3.624 10.348 9.995 1.00 89.31 88 THR A O 1
ATOM 673 N N . PHE A 1 89 ? -1.909 9.765 11.323 1.00 89.12 89 PHE A N 1
ATOM 674 C CA . PHE A 1 89 ? -2.411 10.326 12.572 1.00 89.12 89 PHE A CA 1
ATOM 675 C C . PHE A 1 89 ? -1.747 11.685 12.868 1.00 89.12 89 PHE A C 1
ATOM 677 O O . PHE A 1 89 ? -0.511 11.772 12.877 1.00 89.12 89 PHE A O 1
ATOM 684 N N . PRO A 1 90 ? -2.522 12.750 13.157 1.00 89.94 90 PRO A N 1
ATOM 685 C CA . PRO A 1 90 ? -1.973 14.041 13.566 1.00 89.94 90 PRO A CA 1
ATOM 686 C C . PRO A 1 90 ? -1.021 13.910 14.763 1.00 89.94 90 PRO A C 1
ATOM 688 O O . PRO A 1 90 ? -1.334 13.247 15.748 1.00 89.94 90 PRO A O 1
ATOM 691 N N . GLY A 1 91 ? 0.162 14.520 14.670 1.00 92.00 91 GLY A N 1
ATOM 692 C CA . GLY A 1 91 ? 1.186 14.505 15.725 1.00 92.00 91 GLY A CA 1
ATOM 693 C C . GLY A 1 91 ? 1.966 13.192 15.901 1.00 92.00 91 GLY A C 1
ATOM 694 O O . GLY A 1 91 ? 3.064 13.240 16.446 1.00 92.00 91 GLY A O 1
ATOM 695 N N . MET A 1 92 ? 1.461 12.050 15.418 1.00 91.06 92 MET A N 1
ATOM 696 C CA . MET A 1 92 ? 2.110 10.733 15.574 1.00 91.06 92 MET A CA 1
ATOM 697 C C . MET A 1 92 ? 2.713 10.168 14.275 1.00 91.06 92 MET A C 1
ATOM 699 O O . MET A 1 92 ? 3.587 9.307 14.333 1.00 91.06 92 MET A O 1
ATOM 703 N N . GLY A 1 93 ? 2.294 10.656 13.102 1.00 89.12 93 GLY A N 1
ATOM 704 C CA . GLY A 1 93 ? 2.761 10.152 11.804 1.00 89.12 93 GLY A CA 1
ATOM 705 C C . GLY A 1 93 ? 1.902 9.000 11.276 1.00 89.12 93 GLY A C 1
ATOM 706 O O . GLY A 1 93 ? 0.719 8.914 11.594 1.00 89.12 93 GLY A O 1
ATOM 707 N N . ARG A 1 94 ? 2.457 8.128 10.424 1.00 90.00 94 ARG A N 1
ATOM 708 C CA . ARG A 1 94 ? 1.714 6.977 9.877 1.00 90.00 94 ARG A CA 1
ATOM 709 C C . ARG A 1 94 ? 1.763 5.774 10.815 1.00 90.00 94 ARG A C 1
ATOM 711 O O . ARG A 1 94 ? 2.828 5.423 11.313 1.00 90.00 94 ARG A O 1
ATO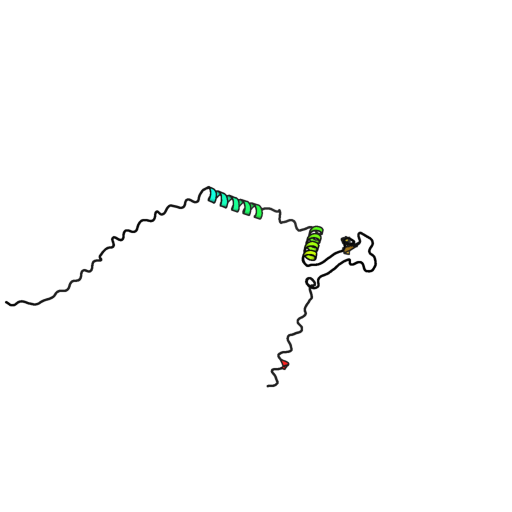M 718 N N . GLY A 1 95 ? 0.618 5.122 10.982 1.00 92.38 95 GLY A N 1
ATOM 719 C CA . GLY A 1 95 ? 0.462 3.864 11.707 1.00 92.38 95 GLY A CA 1
ATOM 720 C C . GLY A 1 95 ? -0.565 2.956 11.031 1.00 92.38 95 GLY A C 1
ATOM 721 O O . GLY A 1 95 ? -1.100 3.291 9.973 1.00 92.38 95 GLY A O 1
ATOM 722 N N . VAL A 1 96 ? -0.843 1.811 11.649 1.00 93.44 96 VAL A N 1
ATOM 723 C CA . VAL A 1 96 ? -1.893 0.879 11.217 1.00 93.44 96 VAL A CA 1
ATOM 724 C C . VAL A 1 96 ? -3.130 1.085 12.090 1.00 93.44 96 VAL A C 1
ATOM 726 O O . VAL A 1 96 ? -3.011 1.177 13.310 1.00 93.44 96 VAL A O 1
ATOM 729 N N . VAL A 1 97 ? -4.306 1.158 11.469 1.00 93.94 97 VAL A N 1
ATOM 730 C CA . VAL A 1 97 ? -5.613 1.212 12.135 1.00 93.94 97 VAL A CA 1
ATOM 731 C C . VAL A 1 97 ? -6.406 -0.053 11.813 1.00 93.94 97 VAL A C 1
ATOM 733 O O . VAL A 1 97 ? -6.341 -0.547 10.686 1.00 93.94 97 VAL A O 1
ATOM 736 N N . ALA A 1 98 ? -7.156 -0.567 12.787 1.00 95.00 98 ALA A N 1
ATOM 737 C CA . ALA A 1 98 ? -8.159 -1.599 12.548 1.00 95.00 98 ALA A CA 1
ATOM 738 C C . ALA A 1 98 ? -9.449 -0.954 12.011 1.00 95.00 98 ALA A C 1
ATOM 740 O O . ALA A 1 98 ? -9.923 0.044 12.555 1.00 95.00 98 ALA A O 1
ATOM 741 N N . LEU A 1 99 ? -9.994 -1.509 10.930 1.00 94.25 99 LEU A N 1
ATOM 742 C CA . LEU A 1 99 ? -11.282 -1.133 10.338 1.00 94.25 99 LEU A CA 1
ATOM 743 C C . LEU A 1 99 ? -12.441 -1.962 10.914 1.00 94.25 99 LEU A C 1
ATOM 745 O O . LEU A 1 99 ? -13.585 -1.516 10.913 1.00 94.25 99 LEU A O 1
ATOM 749 N N . GLU A 1 100 ? -12.128 -3.163 11.397 1.00 94.00 100 GLU A N 1
ATOM 750 C CA . GLU A 1 100 ? -13.057 -4.168 11.917 1.00 94.00 100 GLU A CA 1
ATOM 751 C C . GLU A 1 100 ? -12.533 -4.723 13.252 1.00 94.00 100 GLU A C 1
ATOM 753 O O . GLU A 1 100 ? -11.426 -4.390 13.682 1.00 94.00 100 GLU A O 1
ATOM 758 N N . SER A 1 101 ? -13.313 -5.581 13.918 1.00 94.81 101 SER A N 1
ATOM 759 C CA . SER A 1 101 ? -12.835 -6.266 15.123 1.00 94.81 101 SER A CA 1
ATOM 760 C C . SER A 1 101 ? -11.715 -7.249 14.778 1.00 94.81 101 SER A C 1
ATOM 762 O O . SER A 1 101 ? -11.842 -8.064 13.860 1.00 94.81 101 SER A O 1
ATOM 764 N N . VAL A 1 102 ? -10.634 -7.173 15.547 1.00 95.00 102 VAL A N 1
ATOM 765 C CA . VAL A 1 102 ? -9.507 -8.108 15.514 1.00 95.00 102 VAL A CA 1
ATOM 766 C C . VAL A 1 102 ? -9.621 -9.020 16.730 1.00 95.00 102 VAL A C 1
ATOM 768 O O . VAL A 1 102 ? -9.848 -8.536 17.839 1.00 95.00 102 VAL A O 1
ATOM 771 N N . GLU A 1 103 ? -9.479 -10.320 16.513 1.00 95.06 103 GLU A N 1
ATOM 772 C CA . GLU A 1 103 ? -9.474 -11.349 17.555 1.00 95.06 103 GLU A CA 1
ATOM 773 C C . GLU A 1 103 ? -8.037 -11.833 17.818 1.00 95.06 103 GLU A C 1
ATOM 775 O O . GLU A 1 103 ? -7.089 -11.439 17.133 1.00 95.06 103 GLU A O 1
ATOM 780 N N . GLU A 1 104 ? -7.838 -12.662 18.843 1.00 92.38 104 GLU A N 1
ATOM 781 C CA . GLU A 1 104 ? -6.545 -13.329 19.028 1.00 92.38 104 GLU A CA 1
ATOM 782 C C . GLU A 1 104 ? -6.296 -14.316 17.867 1.00 92.38 104 GLU A C 1
ATOM 784 O O . GLU A 1 104 ? -7.231 -14.846 17.276 1.00 92.38 104 GLU A O 1
ATOM 789 N N . GLU A 1 105 ? -5.027 -14.527 17.509 1.00 92.00 105 GLU A N 1
ATOM 790 C CA . GLU A 1 105 ? -4.582 -15.369 16.377 1.00 92.00 105 GLU A CA 1
ATOM 791 C C . GLU A 1 105 ? -4.943 -14.876 14.945 1.00 92.00 105 GLU A C 1
ATOM 793 O O . GLU A 1 105 ? -4.516 -15.499 13.973 1.00 92.00 105 GLU A O 1
ATOM 798 N N . ASP A 1 106 ? -5.610 -13.722 14.772 1.00 93.44 106 ASP A N 1
ATOM 799 C CA . ASP A 1 106 ? -5.828 -13.074 13.457 1.00 93.44 106 ASP A CA 1
ATOM 800 C C . ASP A 1 106 ? -4.499 -12.779 12.711 1.00 93.44 106 ASP A C 1
ATOM 802 O O . ASP A 1 106 ? -3.674 -11.973 13.160 1.00 93.44 106 ASP A O 1
ATOM 806 N N . GLU A 1 107 ? -4.302 -13.337 11.507 1.00 92.81 107 GLU A N 1
ATOM 807 C CA . GLU A 1 107 ? -3.138 -13.009 10.666 1.00 92.81 107 GLU A CA 1
ATOM 808 C C . GLU A 1 107 ? -3.322 -11.647 9.966 1.00 92.81 107 GLU A C 1
ATOM 810 O O . GLU A 1 107 ? -3.854 -11.538 8.859 1.00 92.81 107 GLU A O 1
ATOM 815 N N . LEU A 1 108 ? -2.870 -10.574 10.621 1.00 95.06 108 LEU A N 1
ATOM 816 C CA . LEU A 1 108 ? -3.017 -9.208 10.102 1.00 95.06 108 LEU A CA 1
ATOM 817 C C . LEU A 1 108 ? -1.987 -8.815 9.033 1.00 95.06 108 LEU A C 1
ATOM 819 O O . LEU A 1 108 ? -2.306 -8.007 8.160 1.00 95.06 108 LEU A O 1
ATOM 823 N N . LEU A 1 109 ? -0.752 -9.320 9.124 1.00 94.81 109 LEU A N 1
ATOM 824 C CA . LEU A 1 109 ? 0.394 -8.855 8.334 1.00 94.81 109 LEU A CA 1
ATOM 825 C C . LEU A 1 109 ? 1.432 -9.972 8.144 1.00 94.81 109 LEU A C 1
ATOM 827 O O . LEU A 1 109 ? 2.052 -10.413 9.112 1.00 94.81 109 LEU A O 1
ATOM 831 N N . PHE A 1 110 ? 1.709 -10.337 6.892 1.00 95.81 110 PHE A N 1
ATOM 832 C CA . PHE A 1 110 ? 2.784 -11.260 6.520 1.00 95.81 110 PHE A CA 1
ATOM 833 C C . PHE A 1 110 ? 3.9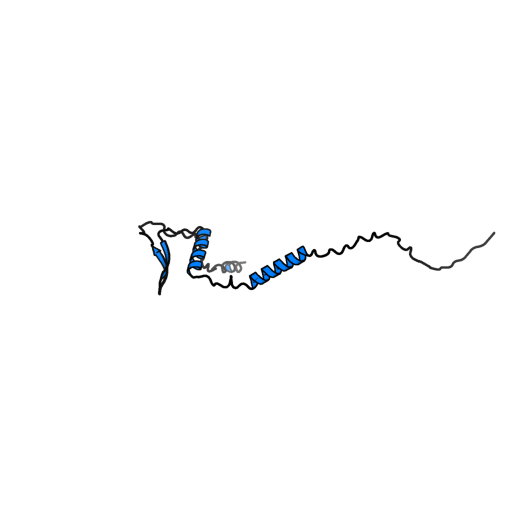28 -10.514 5.825 1.00 95.81 110 PHE A C 1
ATOM 835 O O . PHE A 1 110 ? 3.725 -9.913 4.769 1.00 95.81 110 PHE A O 1
ATOM 842 N N . VAL A 1 111 ? 5.143 -10.583 6.383 1.00 96.50 111 VAL A N 1
ATOM 843 C CA . VAL A 1 111 ? 6.340 -9.904 5.849 1.00 96.50 111 VAL A CA 1
ATOM 844 C C . VAL A 1 111 ? 7.378 -10.925 5.353 1.00 96.50 111 VAL A C 1
ATOM 846 O O . VAL A 1 111 ? 8.017 -11.598 6.169 1.00 96.50 111 VAL A O 1
ATOM 849 N N . PRO A 1 112 ? 7.622 -11.025 4.033 1.00 96.19 112 PRO A N 1
ATOM 850 C CA . PRO A 1 112 ? 8.683 -11.854 3.477 1.00 96.19 112 PRO A CA 1
ATOM 851 C C . PRO A 1 112 ? 10.065 -11.438 3.986 1.00 96.19 112 PRO A C 1
ATOM 853 O O . PRO A 1 112 ? 10.457 -10.274 3.912 1.00 96.19 112 PRO A O 1
ATOM 856 N N . LYS A 1 113 ? 10.877 -12.408 4.423 1.00 94.00 113 LYS A N 1
ATOM 857 C CA . LYS A 1 113 ? 12.262 -12.146 4.867 1.00 94.00 113 LYS A CA 1
ATOM 858 C C . LYS A 1 113 ? 13.160 -11.573 3.758 1.00 94.00 113 LYS A C 1
ATOM 860 O O . LYS A 1 113 ? 14.188 -10.980 4.060 1.00 94.00 113 LYS A O 1
ATOM 865 N N . SER A 1 114 ? 12.764 -11.726 2.493 1.00 93.62 114 SER A N 1
ATOM 866 C CA . SER A 1 114 ? 13.432 -11.182 1.304 1.00 93.62 114 SER A CA 1
ATOM 867 C C . SER A 1 114 ? 13.399 -9.653 1.201 1.00 93.62 114 SER A C 1
ATOM 869 O O . SER A 1 114 ? 14.301 -9.093 0.583 1.00 93.62 114 SER A O 1
ATOM 871 N N . ILE A 1 115 ? 12.407 -8.976 1.795 1.00 94.06 115 ILE A N 1
ATOM 872 C CA . ILE A 1 115 ? 12.304 -7.502 1.780 1.00 94.06 115 ILE A CA 1
ATOM 873 C C . ILE A 1 115 ? 12.844 -6.827 3.047 1.00 94.06 115 ILE A C 1
ATOM 875 O O . ILE A 1 115 ? 12.884 -5.599 3.125 1.00 94.06 115 ILE A O 1
ATOM 879 N N . ILE A 1 116 ? 13.281 -7.602 4.043 1.00 92.88 116 ILE A N 1
ATOM 880 C CA . ILE A 1 116 ? 13.824 -7.051 5.286 1.00 92.88 116 ILE A CA 1
ATOM 881 C C . ILE A 1 116 ? 15.277 -6.617 5.052 1.00 92.88 116 ILE A C 1
ATOM 883 O O . ILE A 1 116 ? 16.160 -7.430 4.783 1.00 92.88 116 ILE A O 1
ATOM 887 N N . MET A 1 117 ? 15.537 -5.314 5.172 1.00 89.62 117 MET A N 1
ATOM 888 C CA . MET A 1 117 ? 16.882 -4.752 5.045 1.00 89.62 117 MET A CA 1
ATOM 889 C C . MET A 1 117 ? 17.680 -4.945 6.341 1.00 89.62 117 MET A C 1
ATOM 891 O O . MET A 1 117 ? 17.461 -4.247 7.330 1.00 89.62 117 MET A O 1
ATOM 895 N N . TYR A 1 118 ? 18.637 -5.874 6.329 1.00 86.12 118 TYR A N 1
ATOM 896 C CA . TYR A 1 118 ? 19.535 -6.136 7.456 1.00 86.12 118 TYR A CA 1
ATOM 897 C C . TYR A 1 118 ? 20.865 -5.379 7.317 1.00 86.12 118 TYR A C 1
ATOM 899 O O . TYR A 1 118 ? 21.541 -5.475 6.290 1.00 86.12 118 TYR A O 1
ATOM 907 N N . VAL A 1 119 ? 21.306 -4.698 8.380 1.00 82.06 119 VAL A N 1
ATOM 908 C CA . VAL A 1 119 ? 22.656 -4.110 8.441 1.00 82.06 119 VAL A CA 1
ATOM 909 C C . VAL A 1 119 ? 23.678 -5.207 8.754 1.00 82.06 119 VAL A C 1
ATOM 911 O O . VAL A 1 119 ? 23.979 -5.499 9.911 1.00 82.06 119 VAL A O 1
ATOM 914 N N . LEU A 1 120 ? 24.232 -5.823 7.709 1.00 67.69 120 LEU A N 1
ATOM 915 C CA . LEU A 1 120 ? 25.339 -6.773 7.834 1.00 67.69 120 LEU A CA 1
ATOM 916 C C . LEU A 1 120 ? 26.656 -6.042 8.142 1.00 67.69 120 LEU A C 1
ATOM 918 O O . LEU A 1 120 ? 27.430 -5.713 7.240 1.00 67.69 120 LEU A O 1
ATOM 922 N N . LEU A 1 121 ? 26.942 -5.830 9.431 1.00 60.22 121 LEU A N 1
ATOM 923 C CA . LEU A 1 121 ? 28.276 -5.431 9.885 1.00 60.22 121 LEU A CA 1
ATOM 924 C C . LEU A 1 121 ? 29.291 -6.530 9.504 1.00 60.22 121 LEU A C 1
ATOM 926 O O . LEU A 1 121 ? 29.300 -7.613 10.089 1.00 60.22 121 LEU A O 1
ATOM 930 N N . LYS A 1 122 ? 30.160 -6.264 8.518 1.00 55.22 122 LYS A N 1
ATOM 931 C CA . LYS A 1 122 ? 31.197 -7.204 8.045 1.00 55.22 122 LYS A CA 1
ATOM 932 C C . LYS A 1 122 ? 32.359 -7.361 9.043 1.00 55.22 122 LYS A C 1
ATOM 934 O O . LYS A 1 122 ? 33.499 -7.006 8.749 1.00 55.22 122 LYS A O 1
ATOM 939 N N . ILE A 1 123 ? 32.106 -7.957 10.206 1.00 55.97 123 ILE A N 1
ATOM 940 C CA . ILE A 1 123 ? 33.149 -8.340 11.176 1.00 55.97 123 ILE A CA 1
ATOM 941 C C . ILE A 1 123 ? 33.794 -9.670 10.729 1.00 55.97 123 ILE A C 1
ATOM 943 O O . ILE A 1 123 ? 33.623 -10.713 11.353 1.00 55.97 123 ILE A O 1
ATOM 947 N N . ALA A 1 124 ? 34.488 -9.653 9.582 1.00 51.50 124 ALA A N 1
ATOM 948 C CA . ALA A 1 124 ? 35.004 -10.867 8.936 1.00 51.50 124 ALA A CA 1
ATOM 949 C C . ALA A 1 124 ? 36.282 -10.659 8.085 1.00 51.50 124 ALA A C 1
ATOM 951 O O . ALA A 1 124 ? 36.431 -11.285 7.039 1.00 51.50 124 ALA A O 1
ATOM 952 N N . GLN A 1 125 ? 37.226 -9.808 8.517 1.00 50.47 125 GLN A N 1
ATOM 953 C CA . GLN A 1 125 ? 38.504 -9.591 7.802 1.00 50.47 125 GLN A CA 1
ATOM 954 C C . GLN A 1 125 ? 39.762 -9.703 8.694 1.00 50.47 125 GLN A C 1
ATOM 956 O O . GLN A 1 125 ? 40.738 -8.992 8.493 1.00 50.47 125 GLN A O 1
ATOM 961 N N . TRP A 1 126 ? 39.761 -10.618 9.674 1.00 45.12 126 TRP A N 1
ATOM 962 C CA . TRP A 1 126 ? 40.908 -10.841 10.581 1.00 45.12 126 TRP A CA 1
ATOM 963 C C . TRP A 1 126 ? 41.311 -12.320 10.779 1.00 45.12 126 TRP A C 1
ATOM 965 O O . TRP A 1 126 ? 42.039 -12.641 11.711 1.00 45.12 126 TRP A O 1
ATOM 975 N N . ARG A 1 127 ? 40.890 -13.243 9.895 1.00 49.66 127 ARG A N 1
ATOM 976 C CA . ARG A 1 127 ? 41.259 -14.680 9.979 1.00 49.66 127 ARG A CA 1
ATOM 977 C C . ARG A 1 127 ? 42.384 -15.156 9.048 1.00 49.66 127 ARG A C 1
ATOM 979 O O . ARG A 1 127 ? 42.796 -16.300 9.176 1.00 49.66 127 ARG A O 1
ATOM 986 N N . VAL A 1 128 ? 42.904 -14.312 8.151 1.00 52.12 128 VAL A N 1
ATOM 987 C CA . VAL A 1 128 ? 43.956 -14.716 7.187 1.00 52.12 128 VAL A CA 1
ATOM 988 C C . VAL A 1 128 ? 45.376 -14.416 7.694 1.00 52.12 128 VAL A C 1
ATOM 990 O O . VAL A 1 128 ? 46.293 -15.185 7.428 1.00 52.12 128 VAL A O 1
ATOM 993 N N . LEU A 1 129 ? 45.571 -13.353 8.484 1.00 49.31 129 LEU A N 1
ATOM 994 C CA . LEU A 1 129 ? 46.904 -12.958 8.972 1.00 49.31 129 LEU A CA 1
ATOM 995 C C . LEU A 1 129 ? 47.490 -13.897 10.042 1.00 49.31 129 LEU A C 1
ATOM 997 O O . LEU A 1 129 ? 48.705 -13.986 10.162 1.00 49.31 129 LEU A O 1
ATOM 1001 N N . ALA A 1 130 ? 46.657 -14.643 10.775 1.00 52.41 130 ALA A N 1
ATOM 1002 C CA . ALA A 1 130 ? 47.123 -15.561 11.820 1.00 52.41 130 ALA A CA 1
ATOM 1003 C C . ALA A 1 130 ? 47.896 -16.786 11.284 1.00 52.41 130 ALA A C 1
ATOM 1005 O O . ALA A 1 130 ? 48.584 -17.449 12.053 1.00 52.41 130 ALA A O 1
ATOM 1006 N N . HIS A 1 131 ? 47.791 -17.094 9.985 1.00 48.81 131 HIS A N 1
ATOM 1007 C CA . HIS A 1 131 ? 48.388 -18.294 9.385 1.00 48.81 131 HIS A CA 1
ATOM 1008 C C . HIS A 1 131 ? 49.704 -18.042 8.626 1.00 48.81 131 HIS A C 1
ATOM 1010 O O . HIS A 1 131 ? 50.288 -18.987 8.104 1.00 48.81 131 HIS A O 1
ATOM 1016 N N . LEU A 1 132 ? 50.177 -16.789 8.575 1.00 49.94 132 LEU A N 1
ATOM 1017 C CA . LEU A 1 132 ? 51.378 -16.353 7.840 1.00 49.94 132 LEU A CA 1
ATOM 1018 C C . LEU A 1 132 ? 52.532 -15.914 8.765 1.00 49.94 132 LEU A C 1
ATOM 1020 O O . LEU A 1 132 ? 53.416 -15.165 8.362 1.00 49.94 132 LEU A O 1
ATOM 1024 N N . SER A 1 133 ? 52.532 -16.374 10.018 1.00 50.41 133 SER A N 1
ATOM 1025 C CA . SER A 1 133 ? 53.649 -16.193 10.965 1.00 50.41 133 SER A CA 1
ATOM 1026 C C . SER A 1 133 ? 54.085 -17.509 11.627 1.00 50.41 133 SER A C 1
ATOM 1028 O O . SER A 1 133 ? 54.661 -17.500 12.709 1.00 50.41 133 SER A O 1
ATOM 1030 N N . CYS A 1 134 ? 53.780 -18.645 10.988 1.00 45.44 134 CYS A N 1
ATOM 1031 C CA . CYS A 1 134 ? 54.209 -19.990 11.392 1.00 45.44 134 CYS A CA 1
ATOM 1032 C C . CYS A 1 134 ? 54.516 -20.870 10.161 1.00 45.44 134 CYS A C 1
ATOM 1034 O O . CYS A 1 134 ? 53.953 -21.952 10.002 1.00 45.44 134 CYS A O 1
ATOM 1036 N N . CYS A 1 135 ? 55.392 -20.363 9.289 1.00 44.81 135 CYS A N 1
ATOM 1037 C CA . CYS A 1 135 ? 56.235 -21.073 8.318 1.00 44.81 135 CYS A CA 1
ATOM 1038 C C . CYS A 1 135 ? 57.456 -20.182 8.051 1.00 44.81 135 CYS A C 1
ATOM 1040 O O . CYS A 1 135 ? 57.230 -18.957 7.921 1.00 44.81 135 CYS A O 1
#

InterPro domains:
  IPR046341 SET domain superfamily [SSF82199] (64-122)

Foldseek 3Di:
DDDDDDDDDDDDDDDDDDPPPPPPPPPPPPPCPVVNVVVVVVVVVVVVCVVPDCPVVPPDDPVSVQVVVVVVQVVVVKDADPQKDWDQDPPPGIDIDGPDDDDPPDPGIDGDPVPDDDDPPCPDDPPPVVVPPPD